Protein AF-A0A354BJ94-F1 (afdb_monomer_lite)

Secondary structure (DSSP, 8-state):
-GGGT--EEEE---TTTHHHHHHHHHTT-EEE-SSHHHHHHHHHHHHHTT--EEEE--HHHHHHTHHHHHHT--

Structure (mmCIF, N/CA/C/O backbone):
data_AF-A0A354BJ94-F1
#
_entry.id   AF-A0A354BJ94-F1
#
loop_
_atom_site.group_PDB
_atom_site.id
_atom_site.type_symbol
_atom_site.label_atom_id
_atom_site.label_alt_id
_atom_site.label_comp_id
_atom_site.label_asym_id
_atom_site.label_entity_id
_atom_site.label_seq_id
_atom_site.pdbx_PDB_ins_code
_atom_site.Cartn_x
_atom_site.Cartn_y
_atom_site.Cartn_z
_atom_site.occupancy
_atom_site.B_iso_or_equiv
_atom_site.auth_seq_id
_atom_site.auth_comp_id
_atom_site.auth_asym_id
_atom_site.auth_atom_id
_atom_site.pdbx_PDB_model_num
ATOM 1 N N . MET A 1 1 ? -4.738 -11.207 2.144 1.00 81.62 1 MET A N 1
ATOM 2 C CA . MET A 1 1 ? -4.754 -9.881 2.813 1.00 81.62 1 MET A CA 1
ATOM 3 C C . MET A 1 1 ? -6.161 -9.323 2.959 1.00 81.62 1 MET A C 1
ATOM 5 O O . MET A 1 1 ? -6.475 -8.813 4.021 1.00 81.62 1 MET A O 1
ATOM 9 N N . GLN A 1 2 ? -7.029 -9.435 1.953 1.00 86.94 2 GLN A N 1
ATOM 10 C CA . GLN A 1 2 ? -8.414 -8.962 2.092 1.00 86.94 2 GLN A CA 1
ATOM 11 C C . GLN A 1 2 ? -9.223 -9.759 3.116 1.00 86.94 2 GLN A C 1
ATOM 13 O O . GLN A 1 2 ? -9.993 -9.164 3.857 1.00 86.94 2 GLN A O 1
ATOM 18 N N . ASP A 1 3 ? -8.955 -11.061 3.254 1.00 93.25 3 ASP A N 1
ATOM 19 C CA . ASP A 1 3 ? -9.526 -11.876 4.341 1.00 93.25 3 ASP A CA 1
ATOM 20 C C . ASP A 1 3 ? -9.048 -11.425 5.735 1.00 93.25 3 ASP A C 1
ATOM 22 O O . ASP A 1 3 ? -9.669 -11.743 6.740 1.00 93.25 3 ASP A O 1
ATOM 26 N N . MET A 1 4 ? -7.959 -10.647 5.797 1.00 92.75 4 MET A N 1
ATOM 27 C CA . MET A 1 4 ? -7.465 -9.983 7.011 1.00 92.75 4 MET A CA 1
ATOM 28 C C . MET A 1 4 ? -8.020 -8.550 7.153 1.00 92.75 4 MET A C 1
ATOM 30 O O . MET A 1 4 ? -7.581 -7.807 8.022 1.00 92.75 4 MET A O 1
ATOM 34 N N . GLY A 1 5 ? -8.949 -8.133 6.285 1.00 94.62 5 GLY A N 1
ATOM 35 C CA . GLY A 1 5 ? -9.607 -6.824 6.317 1.00 94.62 5 GLY A CA 1
ATOM 36 C C . GLY A 1 5 ? -8.936 -5.717 5.499 1.00 94.62 5 GLY A C 1
ATOM 37 O O . GLY A 1 5 ? -9.516 -4.638 5.380 1.00 94.62 5 GLY A O 1
ATOM 38 N N . VAL A 1 6 ? -7.763 -5.957 4.896 1.00 97.31 6 VAL A N 1
ATOM 39 C CA . VAL A 1 6 ? -7.058 -4.943 4.087 1.00 97.31 6 VAL A CA 1
ATOM 40 C C . VAL A 1 6 ? -7.902 -4.560 2.874 1.00 97.31 6 VAL A C 1
ATOM 42 O O . VAL A 1 6 ? -8.246 -5.411 2.052 1.00 97.31 6 VAL A O 1
ATOM 45 N N . ASN A 1 7 ? -8.225 -3.276 2.747 1.00 97.12 7 ASN A N 1
ATOM 46 C CA . ASN A 1 7 ? -9.188 -2.778 1.762 1.00 97.12 7 ASN A CA 1
ATOM 47 C C . ASN A 1 7 ? -8.718 -1.535 0.991 1.00 97.12 7 ASN A C 1
ATOM 49 O O . ASN A 1 7 ? -9.495 -0.964 0.227 1.00 97.12 7 ASN A O 1
ATOM 53 N N . PHE A 1 8 ? -7.459 -1.135 1.164 1.00 98.19 8 PHE A N 1
ATOM 54 C CA . PHE A 1 8 ? -6.846 -0.017 0.458 1.00 98.19 8 PHE A CA 1
ATOM 55 C C . PHE A 1 8 ? -5.359 -0.305 0.232 1.00 98.19 8 PHE A C 1
ATOM 57 O O . PHE A 1 8 ? -4.680 -0.774 1.142 1.00 98.19 8 PHE A O 1
ATOM 64 N N . PHE A 1 9 ? -4.845 -0.036 -0.964 1.00 97.88 9 PHE A N 1
ATOM 65 C CA . PHE A 1 9 ? -3.453 -0.296 -1.318 1.00 97.88 9 PHE A CA 1
ATOM 66 C C . PHE A 1 9 ? -2.834 0.933 -1.977 1.00 97.88 9 PHE A C 1
ATOM 68 O O . PHE A 1 9 ? -3.479 1.616 -2.769 1.00 97.88 9 PHE A O 1
ATOM 75 N N . THR A 1 10 ? -1.571 1.200 -1.670 1.00 97.75 10 THR A N 1
ATOM 76 C CA . THR A 1 10 ? -0.781 2.260 -2.306 1.00 97.75 10 THR A CA 1
ATOM 77 C C . THR A 1 10 ? 0.678 1.839 -2.410 1.00 97.75 10 THR A C 1
ATOM 79 O O . THR A 1 10 ? 1.100 0.914 -1.719 1.00 97.75 10 THR A O 1
ATOM 82 N N . GLY A 1 11 ? 1.444 2.453 -3.303 1.00 95.81 11 GLY A N 1
ATOM 83 C CA . GLY A 1 11 ? 2.837 2.088 -3.538 1.00 95.81 11 GLY A CA 1
ATOM 84 C C . GLY A 1 11 ? 3.417 2.729 -4.789 1.00 95.81 11 GLY A C 1
ATOM 85 O O . GLY A 1 11 ? 2.716 3.409 -5.545 1.00 95.81 11 GLY A O 1
ATOM 86 N N . VAL A 1 12 ? 4.698 2.467 -5.027 1.00 92.88 12 VAL A N 1
ATOM 87 C CA . VAL A 1 12 ? 5.387 2.875 -6.255 1.00 92.88 12 VAL A CA 1
ATOM 88 C C . VAL A 1 12 ? 5.335 1.719 -7.259 1.00 92.88 12 VAL A C 1
ATOM 90 O O . VAL A 1 12 ? 5.731 0.601 -6.915 1.00 92.88 12 VAL A O 1
ATOM 93 N N . PRO A 1 13 ? 4.839 1.935 -8.491 1.00 85.94 13 PRO A N 1
ATOM 94 C CA . PRO A 1 13 ? 4.886 0.919 -9.534 1.00 85.94 13 PRO A CA 1
ATOM 95 C C . PRO A 1 13 ? 6.329 0.542 -9.884 1.00 85.94 13 PRO A C 1
ATOM 97 O O . PRO A 1 13 ? 7.107 1.381 -10.327 1.00 85.94 13 PRO A O 1
ATOM 100 N N . ASP A 1 14 ? 6.662 -0.736 -9.733 1.00 83.19 14 ASP A N 1
ATOM 101 C CA . ASP A 1 14 ? 7.947 -1.309 -10.132 1.00 83.19 14 ASP A CA 1
ATOM 102 C C . ASP A 1 14 ? 7.742 -2.687 -10.788 1.00 83.19 14 ASP A C 1
ATOM 104 O O . ASP A 1 14 ? 6.733 -3.360 -10.566 1.00 83.19 14 ASP A O 1
ATOM 108 N N . SER A 1 15 ? 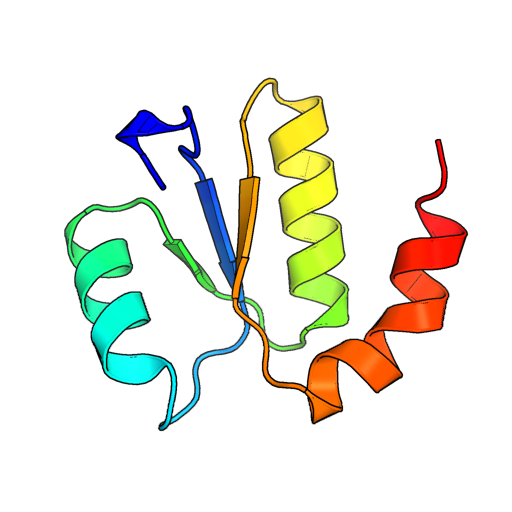8.718 -3.113 -11.589 1.00 79.69 15 SER A N 1
ATOM 109 C CA . SER A 1 15 ? 8.758 -4.403 -12.284 1.00 79.69 15 SER A CA 1
ATOM 110 C C . SER A 1 15 ? 8.493 -5.626 -11.390 1.00 79.69 15 SER A C 1
ATOM 112 O O . SER A 1 15 ? 7.801 -6.546 -11.825 1.00 79.69 15 SER A O 1
ATOM 114 N N . ILE A 1 16 ? 8.969 -5.635 -10.140 1.00 86.19 16 ILE A N 1
ATOM 115 C CA . ILE A 1 16 ? 8.804 -6.761 -9.206 1.00 86.19 16 ILE A CA 1
ATOM 116 C C . ILE A 1 16 ? 7.360 -6.849 -8.698 1.00 86.19 16 ILE A C 1
ATOM 118 O O . ILE A 1 16 ? 6.797 -7.937 -8.580 1.00 86.19 16 ILE A O 1
ATOM 122 N N . LEU A 1 17 ? 6.742 -5.703 -8.406 1.00 87.88 17 LEU A N 1
ATOM 123 C CA . LEU A 1 17 ? 5.384 -5.624 -7.855 1.00 87.88 17 LEU A CA 1
ATOM 124 C C . LEU A 1 17 ? 4.303 -5.500 -8.939 1.00 87.88 17 LEU A C 1
ATOM 126 O O . LEU A 1 17 ? 3.112 -5.573 -8.630 1.00 87.88 17 LEU A O 1
ATOM 130 N N . GLY A 1 18 ? 4.704 -5.346 -10.204 1.00 89.38 18 GLY A N 1
ATOM 131 C CA . GLY A 1 18 ? 3.827 -5.014 -11.324 1.00 89.38 18 GLY A CA 1
ATOM 132 C C . GLY A 1 18 ? 2.630 -5.951 -11.483 1.00 89.38 18 GLY A C 1
ATOM 133 O O . GLY A 1 18 ? 1.520 -5.475 -11.705 1.00 89.38 18 GLY A O 1
ATOM 134 N N . GLY A 1 19 ? 2.817 -7.263 -11.295 1.00 93.25 19 GLY A N 1
ATOM 135 C CA . GLY A 1 19 ? 1.720 -8.235 -11.388 1.00 93.25 19 GLY A CA 1
ATOM 136 C C . GLY A 1 19 ? 0.630 -8.021 -10.330 1.00 93.25 19 GLY A C 1
ATOM 137 O O . GLY A 1 19 ? -0.555 -8.001 -10.653 1.00 93.25 19 GLY A O 1
ATOM 138 N N . ILE A 1 20 ? 1.024 -7.794 -9.073 1.00 92.94 20 ILE A N 1
ATOM 139 C CA . ILE A 1 20 ? 0.084 -7.545 -7.967 1.00 92.94 20 ILE A CA 1
ATOM 140 C C . ILE A 1 20 ? -0.597 -6.184 -8.145 1.00 92.94 20 ILE A C 1
ATOM 142 O O . ILE A 1 20 ? -1.807 -6.066 -7.957 1.00 92.94 20 ILE A O 1
ATOM 146 N N . ILE A 1 21 ? 0.163 -5.159 -8.536 1.00 94.19 21 ILE A N 1
ATOM 147 C CA . ILE A 1 21 ? -0.364 -3.810 -8.766 1.00 94.19 21 ILE A CA 1
ATOM 148 C C . ILE A 1 21 ? -1.390 -3.813 -9.902 1.00 94.19 21 ILE A C 1
ATOM 150 O O . ILE A 1 21 ? -2.455 -3.217 -9.750 1.00 94.19 21 ILE A O 1
ATOM 154 N N . ALA A 1 22 ? -1.116 -4.513 -11.007 1.00 94.38 22 ALA A N 1
ATOM 155 C CA . ALA A 1 22 ? -2.053 -4.638 -12.121 1.00 94.38 22 ALA A CA 1
ATOM 156 C C . ALA A 1 22 ? -3.400 -5.221 -11.669 1.00 94.38 22 ALA A C 1
ATOM 158 O O . ALA A 1 22 ? -4.451 -4.651 -11.969 1.00 94.38 22 ALA A O 1
ATOM 159 N N . GLU A 1 23 ? -3.373 -6.292 -10.875 1.00 95.25 23 GLU A N 1
ATOM 160 C CA . GLU A 1 23 ? -4.588 -6.906 -10.336 1.00 95.25 23 GLU A CA 1
ATOM 161 C C . GLU A 1 23 ? -5.346 -5.957 -9.391 1.00 95.25 23 GLU A C 1
ATOM 163 O O . GLU A 1 23 ? -6.565 -5.798 -9.482 1.00 95.25 23 GLU A O 1
ATOM 168 N N . LEU A 1 24 ? -4.641 -5.255 -8.501 1.00 95.44 24 LEU A N 1
ATOM 169 C CA . LEU A 1 24 ? -5.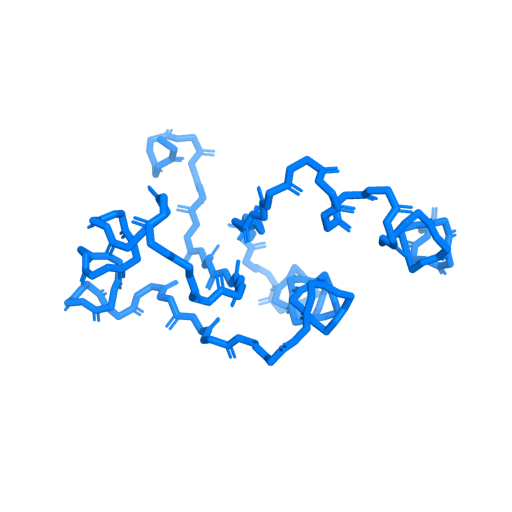270 -4.303 -7.581 1.00 95.44 24 LEU A CA 1
ATOM 170 C C . LEU A 1 24 ? -5.844 -3.069 -8.299 1.00 95.44 24 LEU A C 1
ATOM 172 O O . LEU A 1 24 ? -6.861 -2.530 -7.852 1.00 95.44 24 LEU A O 1
ATOM 176 N N . MET A 1 25 ? -5.244 -2.639 -9.415 1.00 94.38 25 MET A N 1
ATOM 177 C CA . MET A 1 25 ? -5.784 -1.577 -10.270 1.00 94.38 25 MET A CA 1
ATOM 178 C C . MET A 1 25 ? -7.087 -2.003 -10.952 1.00 94.38 25 MET A C 1
ATOM 180 O O . MET A 1 25 ? -8.059 -1.249 -10.907 1.00 94.38 25 MET A O 1
ATOM 184 N N . ILE A 1 26 ? -7.150 -3.220 -11.511 1.00 96.56 26 ILE A N 1
ATOM 185 C CA . ILE A 1 26 ? -8.382 -3.779 -12.104 1.00 96.56 26 ILE A CA 1
ATOM 186 C C . ILE A 1 26 ? -9.517 -3.767 -11.075 1.00 96.56 26 ILE A C 1
ATOM 188 O O . ILE A 1 26 ? -10.652 -3.391 -11.370 1.00 96.56 26 ILE A O 1
ATOM 192 N N . ARG A 1 27 ? -9.186 -4.110 -9.830 1.00 95.19 27 ARG A N 1
ATOM 193 C CA . ARG A 1 27 ? -10.128 -4.173 -8.708 1.00 95.19 27 ARG A CA 1
ATOM 194 C C . ARG A 1 27 ? -10.422 -2.815 -8.066 1.00 95.19 27 ARG A C 1
ATOM 196 O O . ARG A 1 27 ? -11.243 -2.757 -7.155 1.00 95.19 27 ARG A O 1
ATOM 203 N N . ARG A 1 28 ? -9.784 -1.734 -8.534 1.00 95.81 28 ARG A N 1
ATOM 204 C CA . ARG A 1 28 ? -9.904 -0.359 -8.010 1.00 95.81 28 ARG A CA 1
ATOM 205 C C . ARG A 1 28 ? -9.575 -0.233 -6.520 1.00 95.81 28 ARG A C 1
ATOM 207 O O . ARG A 1 28 ? -10.203 0.537 -5.799 1.00 95.81 28 ARG A O 1
ATOM 214 N N . LEU A 1 29 ? -8.589 -0.997 -6.063 1.00 96.31 29 LEU A N 1
ATOM 215 C CA . LEU A 1 29 ? -8.110 -0.978 -4.679 1.00 96.31 29 LEU A CA 1
ATOM 216 C C . LEU A 1 29 ? -6.740 -0.305 -4.538 1.00 96.31 29 LEU A C 1
ATOM 218 O O . LEU A 1 29 ? -6.259 -0.168 -3.417 1.00 96.31 29 LEU A O 1
ATOM 222 N N . TYR A 1 30 ? -6.119 0.092 -5.652 1.00 97.19 30 TYR A N 1
ATOM 223 C CA . TYR A 1 30 ? -4.769 0.643 -5.695 1.00 97.19 30 TYR A CA 1
ATOM 224 C C . TYR A 1 30 ? -4.756 2.133 -6.033 1.00 97.19 30 TYR A C 1
ATOM 226 O O . TYR A 1 30 ? -5.340 2.549 -7.035 1.00 97.19 30 TYR A O 1
ATOM 234 N N . VAL A 1 31 ? -4.031 2.912 -5.235 1.00 97.56 31 VAL A N 1
ATOM 235 C CA . VAL A 1 31 ? -3.691 4.310 -5.509 1.00 97.56 31 VAL A CA 1
ATOM 236 C C . VAL A 1 31 ? -2.181 4.399 -5.749 1.00 97.56 31 VAL A C 1
ATOM 238 O O . VAL A 1 31 ? -1.418 4.078 -4.844 1.00 97.56 31 VAL A O 1
ATOM 241 N N . PRO A 1 32 ? -1.715 4.804 -6.941 1.00 96.00 32 PRO A N 1
ATOM 242 C CA . PRO A 1 32 ? -0.285 4.919 -7.203 1.00 96.00 32 PRO A CA 1
ATOM 243 C C . PRO A 1 32 ? 0.329 6.117 -6.464 1.00 96.00 32 PRO A C 1
ATOM 245 O O . PRO A 1 32 ? -0.296 7.171 -6.349 1.00 96.00 32 PRO A O 1
ATOM 248 N N . ALA A 1 33 ? 1.579 5.963 -6.038 1.00 95.25 33 ALA A N 1
ATOM 249 C CA . ALA A 1 33 ? 2.448 7.024 -5.542 1.00 95.25 33 ALA A CA 1
ATOM 250 C C . ALA A 1 33 ? 3.705 7.124 -6.419 1.00 95.25 33 ALA A C 1
ATOM 252 O O . ALA A 1 33 ? 4.102 6.147 -7.060 1.00 95.25 33 ALA A O 1
ATOM 253 N N . VAL A 1 34 ? 4.338 8.300 -6.448 1.00 91.94 34 VAL A N 1
ATOM 254 C CA . VAL A 1 34 ? 5.589 8.510 -7.200 1.00 91.94 34 VAL A CA 1
ATOM 255 C C . VAL A 1 34 ? 6.799 8.122 -6.350 1.00 91.94 34 VAL A C 1
ATOM 257 O O . VAL A 1 34 ? 7.833 7.726 -6.887 1.00 91.94 34 VAL A O 1
ATOM 260 N N . ARG A 1 35 ? 6.661 8.199 -5.023 1.00 91.56 35 ARG A N 1
ATOM 261 C CA . ARG A 1 35 ?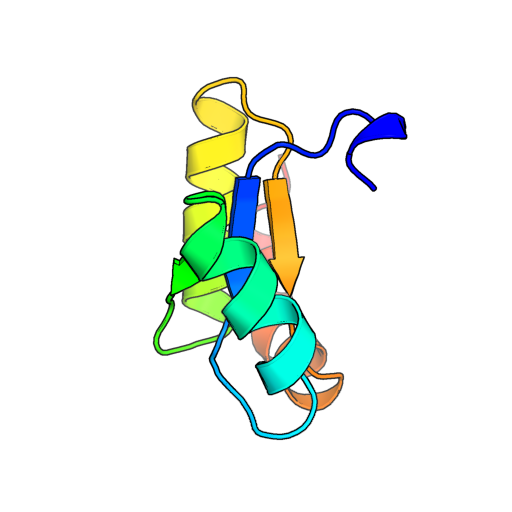 7.685 7.830 -4.044 1.00 91.56 35 ARG A CA 1
ATOM 262 C C . ARG A 1 35 ? 7.098 6.978 -2.920 1.00 91.56 35 ARG A C 1
ATOM 264 O O . ARG A 1 35 ? 5.914 7.084 -2.600 1.00 91.56 35 ARG A O 1
ATOM 271 N N . GLU A 1 36 ? 7.916 6.138 -2.294 1.00 92.50 36 GLU A N 1
ATOM 272 C CA . GLU A 1 36 ? 7.452 5.251 -1.225 1.00 92.50 36 GLU A CA 1
ATOM 273 C C . GLU A 1 36 ? 7.031 6.021 0.036 1.00 92.50 36 GLU A C 1
ATOM 275 O O . GLU A 1 36 ? 6.080 5.620 0.706 1.00 92.50 36 GLU A O 1
ATOM 280 N N . ASP A 1 37 ? 7.668 7.153 0.340 1.00 92.44 37 ASP A N 1
ATOM 281 C CA . ASP A 1 37 ? 7.303 8.005 1.478 1.00 92.44 37 ASP A CA 1
ATOM 282 C C . ASP A 1 37 ? 5.935 8.677 1.282 1.00 92.44 37 ASP A C 1
ATOM 284 O O . ASP A 1 37 ? 5.134 8.743 2.217 1.00 92.44 37 ASP A O 1
ATOM 288 N N . GLU A 1 38 ? 5.616 9.094 0.056 1.00 94.75 38 GLU A N 1
ATOM 289 C CA . GLU A 1 38 ? 4.269 9.534 -0.319 1.00 94.75 38 GLU A CA 1
ATOM 290 C C . GLU A 1 38 ? 3.245 8.408 -0.160 1.00 94.75 38 GLU A C 1
ATOM 292 O O . GLU A 1 38 ? 2.158 8.637 0.372 1.00 94.75 38 GLU A O 1
ATOM 297 N N . ALA A 1 39 ? 3.589 7.181 -0.570 1.00 95.69 39 ALA A N 1
ATOM 298 C CA . ALA A 1 39 ? 2.712 6.023 -0.404 1.00 95.69 39 ALA A CA 1
ATOM 299 C C . ALA A 1 39 ? 2.373 5.787 1.077 1.00 95.69 39 ALA A C 1
ATOM 301 O O . ALA A 1 39 ? 1.215 5.542 1.419 1.00 95.69 39 ALA A O 1
ATOM 302 N N . VAL A 1 40 ? 3.353 5.934 1.973 1.00 95.56 40 VAL A N 1
ATOM 303 C CA . VAL A 1 40 ? 3.128 5.872 3.424 1.00 95.56 40 VAL A CA 1
ATOM 304 C C . VAL A 1 40 ? 2.175 6.985 3.886 1.00 95.56 40 VAL A C 1
ATOM 306 O O . VAL A 1 40 ? 1.236 6.705 4.631 1.00 95.56 40 VAL A O 1
ATOM 309 N N . GLY A 1 41 ? 2.344 8.222 3.409 1.00 95.00 41 GLY A N 1
ATOM 310 C CA . GLY A 1 41 ? 1.432 9.331 3.719 1.00 95.00 41 GLY A CA 1
ATOM 311 C C . GLY A 1 41 ? -0.006 9.095 3.232 1.00 95.00 41 GLY A C 1
ATOM 312 O O . GLY A 1 41 ? -0.964 9.323 3.973 1.00 95.00 41 GLY A O 1
ATOM 313 N N . ILE A 1 42 ? -0.173 8.565 2.017 1.00 97.12 42 ILE A N 1
ATOM 314 C CA . ILE A 1 42 ? -1.482 8.185 1.463 1.00 97.12 42 ILE A CA 1
ATOM 315 C C . ILE A 1 42 ? -2.130 7.098 2.328 1.00 97.12 42 ILE A C 1
ATOM 317 O O . ILE A 1 42 ? -3.317 7.190 2.645 1.00 97.12 42 ILE A O 1
ATOM 321 N N . ALA A 1 43 ? -1.365 6.082 2.736 1.00 96.81 43 ALA A N 1
ATOM 322 C CA . ALA A 1 43 ? -1.860 5.037 3.624 1.00 96.81 43 ALA A CA 1
ATOM 323 C C . ALA A 1 43 ? -2.280 5.603 4.986 1.00 96.81 43 ALA A C 1
ATOM 325 O O . ALA A 1 43 ? -3.360 5.267 5.463 1.00 96.81 43 ALA A O 1
ATOM 326 N N . ALA A 1 44 ? -1.499 6.509 5.578 1.00 95.94 44 ALA A N 1
ATOM 327 C CA . ALA A 1 44 ? -1.870 7.174 6.825 1.00 95.94 44 ALA A CA 1
ATOM 328 C C . ALA A 1 44 ? -3.208 7.925 6.695 1.00 95.94 44 ALA A C 1
ATOM 330 O O . ALA A 1 44 ? -4.109 7.734 7.513 1.00 95.94 44 ALA A O 1
ATOM 331 N N . GLY A 1 45 ? -3.394 8.694 5.618 1.00 96.19 45 GLY A N 1
ATOM 332 C CA . GLY A 1 45 ? -4.666 9.364 5.332 1.00 96.19 45 GLY A CA 1
ATOM 333 C C . GLY A 1 45 ? -5.831 8.385 5.136 1.00 96.19 45 GLY A C 1
ATOM 334 O O . GLY A 1 45 ? -6.920 8.599 5.668 1.00 96.19 45 GLY A O 1
ATOM 335 N N . ALA A 1 46 ? -5.608 7.274 4.428 1.00 97.38 46 ALA A N 1
ATOM 336 C CA . ALA A 1 46 ? -6.618 6.232 4.251 1.00 97.38 46 ALA A CA 1
ATOM 337 C C . ALA A 1 46 ? -7.014 5.580 5.587 1.00 97.38 46 ALA A C 1
ATOM 339 O O . ALA A 1 46 ? -8.202 5.358 5.830 1.00 97.38 46 ALA A O 1
ATOM 340 N N . TYR A 1 47 ? -6.045 5.322 6.469 1.00 96.81 47 TYR A N 1
ATOM 341 C CA . TYR A 1 47 ? -6.298 4.825 7.820 1.00 96.81 47 TYR A CA 1
ATOM 342 C C . TYR A 1 47 ? -7.145 5.810 8.636 1.00 96.81 47 TYR A C 1
ATOM 344 O O . TYR A 1 47 ? -8.162 5.418 9.206 1.00 96.81 47 TYR A O 1
ATOM 352 N N . MET A 1 48 ? -6.804 7.104 8.612 1.00 96.44 48 MET A N 1
ATOM 353 C CA . MET A 1 48 ? -7.602 8.157 9.259 1.00 96.44 48 MET A CA 1
ATOM 354 C C . MET A 1 48 ? -9.034 8.245 8.705 1.00 96.44 48 MET A C 1
ATOM 356 O O . MET A 1 48 ? -9.955 8.609 9.430 1.00 96.44 48 MET A O 1
ATOM 360 N N . ALA A 1 49 ? -9.243 7.869 7.441 1.00 97.25 49 ALA A N 1
ATOM 361 C CA . ALA A 1 49 ? -10.559 7.772 6.810 1.00 97.25 49 ALA A CA 1
ATOM 362 C C . ALA A 1 49 ? -11.303 6.446 7.101 1.00 97.25 49 ALA A C 1
ATOM 364 O O . ALA A 1 49 ? -12.310 6.150 6.454 1.00 97.25 49 ALA A O 1
ATOM 365 N N . GLY A 1 50 ? -10.818 5.625 8.041 1.00 96.88 50 GLY A N 1
ATOM 366 C CA . GLY A 1 50 ? -11.449 4.367 8.454 1.00 96.88 50 GLY A CA 1
ATOM 367 C C . GLY A 1 50 ? -11.164 3.173 7.537 1.00 96.88 50 GLY A C 1
ATOM 368 O O . GLY A 1 50 ? -11.895 2.182 7.566 1.00 96.88 50 GLY A O 1
ATOM 36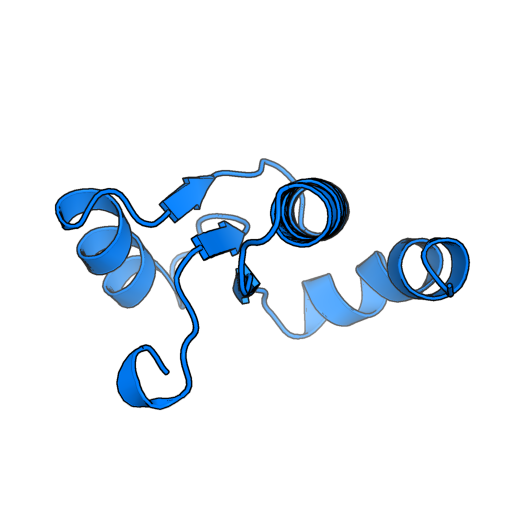9 N N . ARG A 1 51 ? -10.133 3.249 6.687 1.00 97.56 51 ARG A N 1
ATOM 370 C CA . ARG A 1 51 ? -9.673 2.113 5.872 1.00 97.56 51 ARG A CA 1
ATOM 371 C C . ARG A 1 51 ? -8.645 1.275 6.627 1.00 97.56 51 ARG A C 1
ATOM 373 O O . ARG A 1 51 ? -8.067 1.707 7.618 1.00 97.56 51 ARG A O 1
ATOM 380 N N . VAL A 1 52 ? -8.381 0.082 6.102 1.00 97.50 52 VAL A N 1
ATOM 381 C CA . VAL A 1 52 ? -7.275 -0.781 6.533 1.00 97.50 52 VAL A CA 1
ATOM 382 C C . VAL A 1 52 ? -6.277 -0.831 5.373 1.00 97.50 52 VAL A C 1
ATOM 384 O O . VAL A 1 52 ? -6.456 -1.638 4.452 1.00 97.50 52 VAL A O 1
ATOM 387 N N . PRO A 1 53 ? -5.299 0.092 5.334 1.00 97.56 53 PRO A N 1
ATOM 388 C CA . PRO A 1 53 ? -4.405 0.243 4.197 1.00 97.56 53 PRO A CA 1
ATOM 389 C C . PRO A 1 53 ? -3.200 -0.702 4.261 1.00 97.56 53 PRO A C 1
ATOM 391 O O . PRO A 1 53 ? -2.740 -1.078 5.337 1.00 97.56 53 PRO A O 1
ATOM 394 N N . ALA A 1 54 ? -2.641 -1.020 3.097 1.00 96.75 54 ALA A N 1
ATOM 395 C CA . ALA A 1 54 ? -1.334 -1.646 2.948 1.00 96.75 54 ALA A CA 1
ATOM 396 C C . ALA A 1 54 ? -0.475 -0.856 1.954 1.00 96.75 54 ALA A C 1
ATOM 398 O O . ALA A 1 54 ? -0.960 -0.416 0.908 1.00 96.75 54 ALA A O 1
ATOM 399 N N . VAL A 1 55 ? 0.811 -0.703 2.273 1.00 95.56 55 VAL A N 1
ATOM 400 C CA . VAL A 1 55 ? 1.790 -0.080 1.377 1.00 95.56 55 VAL A CA 1
ATOM 401 C C . VAL A 1 55 ? 2.615 -1.171 0.708 1.00 95.56 55 VAL A C 1
ATOM 403 O O . VAL A 1 55 ? 3.236 -1.990 1.383 1.00 95.56 55 VAL A O 1
ATOM 406 N N . LEU A 1 56 ? 2.614 -1.184 -0.621 1.00 94.38 56 LEU A N 1
ATOM 407 C CA . LEU A 1 56 ? 3.471 -2.038 -1.432 1.00 94.38 56 LEU A CA 1
ATOM 408 C C . LEU A 1 56 ? 4.770 -1.281 -1.718 1.00 94.38 56 LEU A C 1
ATOM 410 O O . LEU A 1 56 ? 4.750 -0.226 -2.349 1.00 94.38 56 LEU A O 1
ATOM 414 N N . MET A 1 57 ? 5.895 -1.808 -1.241 1.00 91.88 57 MET A N 1
ATOM 415 C CA . MET A 1 57 ? 7.209 -1.181 -1.396 1.00 91.88 57 MET A CA 1
ATOM 416 C C . MET A 1 57 ? 8.318 -2.227 -1.506 1.00 91.88 57 MET A C 1
ATOM 418 O O . MET A 1 57 ? 8.180 -3.347 -1.011 1.00 91.88 57 MET A O 1
ATOM 422 N N . GLN A 1 58 ? 9.426 -1.852 -2.142 1.00 88.25 58 GLN A N 1
ATOM 423 C CA . GLN A 1 58 ? 10.656 -2.642 -2.142 1.00 88.25 58 GLN A CA 1
ATOM 424 C C . GLN A 1 58 ? 11.462 -2.420 -0.850 1.00 88.25 58 GLN A C 1
ATOM 426 O O . GLN A 1 58 ? 11.308 -1.409 -0.165 1.00 88.25 58 GLN A O 1
ATOM 431 N N . ASN A 1 59 ? 12.392 -3.335 -0.550 1.00 85.75 59 ASN A N 1
ATOM 432 C CA . ASN A 1 59 ? 13.266 -3.238 0.628 1.00 85.75 59 ASN A CA 1
ATOM 433 C C . ASN A 1 59 ? 14.115 -1.952 0.650 1.00 85.75 59 ASN A C 1
ATOM 435 O O . ASN A 1 59 ? 14.342 -1.386 1.716 1.00 85.75 59 ASN A O 1
ATOM 439 N N . SER A 1 60 ? 14.575 -1.484 -0.515 1.00 83.06 60 SER A N 1
ATOM 440 C CA . SER A 1 60 ? 15.283 -0.203 -0.655 1.00 83.06 60 SER A CA 1
ATOM 441 C C . SER A 1 60 ? 14.395 0.974 -0.243 1.00 83.06 60 SER A C 1
ATOM 443 O O . SER A 1 60 ? 14.814 1.799 0.568 1.00 83.06 60 SER A O 1
ATOM 445 N N . GLY A 1 61 ? 13.151 1.001 -0.732 1.00 80.25 61 GLY A N 1
ATOM 446 C CA . GLY A 1 61 ? 12.149 2.010 -0.392 1.00 80.25 61 GLY A CA 1
ATOM 447 C C . GLY A 1 61 ? 11.798 2.033 1.098 1.00 80.25 61 GLY A C 1
ATOM 448 O O . GLY A 1 61 ? 11.661 3.109 1.678 1.00 80.25 61 GLY A O 1
ATOM 449 N N . LEU A 1 62 ? 11.753 0.869 1.759 1.00 84.19 62 LEU A N 1
ATOM 450 C CA . LEU A 1 62 ? 11.529 0.783 3.208 1.00 84.19 62 LEU A CA 1
ATOM 451 C C . LEU A 1 62 ? 12.601 1.544 4.004 1.00 84.19 62 LEU A C 1
A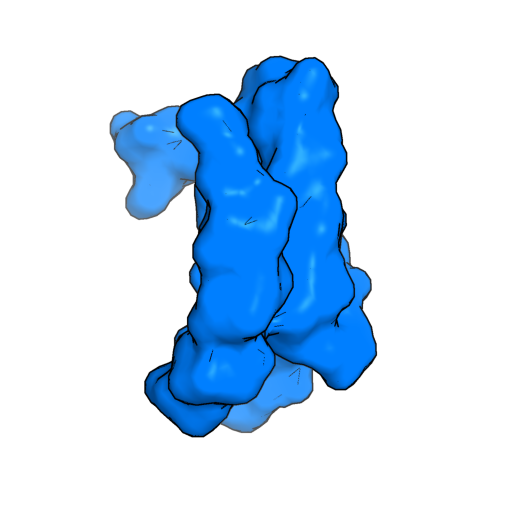TOM 453 O O . LEU A 1 62 ? 12.266 2.297 4.918 1.00 84.19 62 LEU A O 1
ATOM 457 N N . GLY A 1 63 ? 13.878 1.387 3.639 1.00 83.50 63 GLY A N 1
ATOM 458 C CA . GLY A 1 63 ? 14.983 2.100 4.286 1.00 83.50 63 GLY A CA 1
ATOM 459 C C . GLY A 1 63 ? 14.869 3.621 4.140 1.00 83.50 63 GLY A C 1
ATOM 460 O O . GLY A 1 63 ? 15.136 4.358 5.088 1.00 83.50 63 GLY A O 1
ATOM 461 N N . THR A 1 64 ? 14.406 4.097 2.983 1.00 83.38 64 THR A N 1
ATOM 462 C CA . THR A 1 64 ? 14.172 5.527 2.720 1.00 83.38 64 THR A CA 1
ATOM 463 C C . THR A 1 64 ? 12.966 6.075 3.488 1.00 83.38 64 THR A C 1
ATOM 465 O O . THR A 1 64 ? 12.973 7.235 3.898 1.00 83.38 64 THR A O 1
ATOM 468 N N . CYS A 1 65 ? 11.958 5.241 3.748 1.00 88.19 65 CYS A N 1
ATOM 469 C CA . CYS A 1 65 ? 10.731 5.641 4.438 1.00 88.19 65 CYS A CA 1
ATOM 470 C C . CYS A 1 65 ? 10.846 5.704 5.964 1.00 88.19 65 CYS A C 1
ATOM 472 O O . CYS A 1 65 ? 9.885 6.117 6.611 1.00 88.19 65 CYS A O 1
ATOM 474 N N . LEU A 1 66 ? 11.980 5.317 6.562 1.00 85.81 66 LEU A N 1
ATOM 475 C CA . LEU A 1 66 ? 12.135 5.278 8.022 1.00 85.81 66 LEU A CA 1
ATOM 476 C C . LEU A 1 66 ? 11.808 6.619 8.688 1.00 85.81 66 LEU A C 1
ATOM 478 O O . LEU A 1 66 ? 11.075 6.645 9.673 1.00 85.81 66 LEU A O 1
ATOM 482 N N . ASN A 1 67 ? 12.281 7.733 8.123 1.00 84.44 67 ASN A N 1
ATOM 483 C CA . ASN A 1 67 ? 11.991 9.066 8.658 1.00 84.44 67 ASN A CA 1
ATOM 484 C C . ASN A 1 67 ? 10.487 9.364 8.657 1.00 84.44 67 ASN A C 1
ATOM 486 O O . ASN A 1 67 ? 9.959 9.869 9.646 1.00 84.44 67 ASN A O 1
ATOM 490 N N . THR A 1 68 ? 9.791 9.020 7.574 1.00 86.00 68 THR A N 1
ATOM 491 C CA . THR A 1 68 ? 8.342 9.206 7.435 1.00 86.00 68 THR A CA 1
ATOM 492 C C . THR A 1 68 ? 7.573 8.315 8.404 1.00 86.00 68 THR A C 1
ATOM 49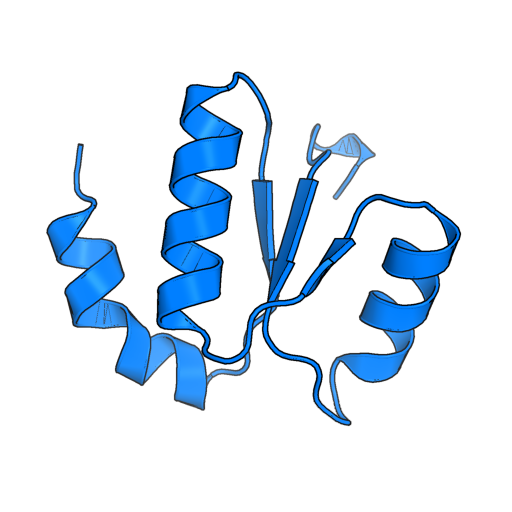4 O O . THR A 1 68 ? 6.677 8.796 9.088 1.00 86.00 68 THR A O 1
ATOM 497 N N . LEU A 1 69 ? 7.956 7.042 8.527 1.00 86.62 69 LEU A N 1
ATOM 498 C CA . LEU A 1 69 ? 7.342 6.096 9.462 1.00 86.62 69 LEU A CA 1
ATOM 499 C C . LEU A 1 69 ? 7.499 6.546 10.920 1.00 86.62 69 LEU A C 1
ATOM 501 O O . LEU A 1 69 ? 6.538 6.489 11.679 1.00 86.62 69 LEU A O 1
ATOM 505 N N . ILE A 1 70 ? 8.683 7.032 11.302 1.00 86.31 70 ILE A N 1
ATOM 506 C CA . ILE A 1 70 ? 8.940 7.554 12.653 1.00 86.31 70 ILE A CA 1
ATOM 507 C C . ILE A 1 70 ? 8.179 8.864 12.886 1.00 86.31 70 ILE A C 1
ATOM 509 O O . ILE A 1 70 ? 7.670 9.093 13.977 1.00 86.31 70 ILE A O 1
ATOM 513 N N . SER A 1 71 ? 8.080 9.722 11.869 1.00 84.31 71 SER A N 1
ATOM 514 C CA . SER A 1 71 ? 7.347 10.993 11.967 1.00 84.31 71 SER A CA 1
ATOM 515 C C . SER A 1 71 ? 5.830 10.795 12.065 1.00 84.31 71 SER A C 1
ATOM 517 O O . SER A 1 71 ? 5.142 11.650 12.610 1.00 84.31 71 SER A O 1
ATOM 519 N N . LEU A 1 72 ? 5.315 9.674 11.550 1.00 82.00 72 LEU A N 1
ATOM 520 C CA . LEU A 1 72 ? 3.910 9.258 11.633 1.00 82.00 72 LEU A CA 1
ATOM 521 C C . LEU A 1 72 ? 3.579 8.459 12.899 1.00 82.00 72 LEU A C 1
ATOM 523 O O . LEU A 1 72 ? 2.477 7.920 13.001 1.00 82.00 72 LEU A O 1
ATOM 527 N N . ASN A 1 73 ? 4.515 8.356 13.843 1.00 61.94 73 ASN A N 1
ATOM 528 C CA . ASN A 1 73 ? 4.255 7.718 15.123 1.00 61.94 73 ASN A CA 1
ATOM 529 C C . ASN A 1 73 ? 3.105 8.461 15.831 1.00 61.94 73 ASN A C 1
ATOM 531 O O . ASN A 1 73 ? 3.234 9.644 16.150 1.00 61.94 73 ASN A O 1
ATOM 535 N N . LEU A 1 74 ? 1.977 7.759 15.977 1.00 49.16 74 LEU A N 1
ATOM 536 C CA . LEU A 1 74 ? 0.786 8.164 16.730 1.00 49.16 74 LEU A CA 1
ATOM 537 C C . LEU A 1 74 ? 1.088 8.195 18.230 1.00 49.16 74 LEU A C 1
ATOM 539 O O . LEU A 1 74 ? 1.615 7.179 18.737 1.00 49.16 74 LEU A O 1
#

Sequence (74 aa):
MQDMGVNFFTGVPDSILGGIIAELMIRRLYVPAVREDEAVGIAAGAYMAGRVPAVLMQNSGLGTCLNTLISLNL

Foldseek 3Di:
DVVVQAQAEEEADDPVCPVVQVVCVVVVRYDYDNAQLVRVVVQLVCVVVVHRYDYDYDPVRVVVNPVSVVVSDD

pLDDT: mean 91.12, std 8.0, range [49.16, 98.19]

Radius of gyration: 11.85 Å; chains: 1; bounding box: 27×23×29 Å